Protein AF-A0A9E5N429-F1 (afdb_monomer_lite)

Structure (mmCIF, N/CA/C/O backbone):
data_AF-A0A9E5N429-F1
#
_entry.id   AF-A0A9E5N429-F1
#
loop_
_atom_site.group_PDB
_atom_site.id
_atom_site.type_symbol
_atom_site.label_atom_id
_atom_site.label_alt_id
_atom_site.label_comp_id
_atom_site.label_asym_id
_atom_site.label_entity_id
_atom_site.label_seq_id
_atom_site.pdbx_PDB_ins_code
_atom_site.Cartn_x
_atom_site.Cartn_y
_atom_site.Cartn_z
_atom_site.occupancy
_atom_site.B_iso_or_equiv
_atom_site.auth_seq_id
_atom_site.auth_comp_id
_atom_site.auth_asym_id
_atom_site.auth_atom_id
_atom_site.pdbx_PDB_model_num
ATOM 1 N N . GLY A 1 1 ? -3.120 29.696 -25.072 1.00 45.00 1 GLY A N 1
ATOM 2 C CA . GLY A 1 1 ? -4.076 28.795 -25.739 1.00 45.00 1 GLY A CA 1
ATOM 3 C C . GLY A 1 1 ? -5.158 28.430 -24.750 1.00 45.00 1 GLY A C 1
ATOM 4 O O . GLY A 1 1 ? -4.815 27.999 -23.659 1.00 45.00 1 GLY A O 1
ATOM 5 N N . ARG A 1 2 ? -6.432 28.636 -25.106 1.00 47.75 2 ARG A N 1
ATOM 6 C CA . ARG A 1 2 ? -7.625 28.390 -24.266 1.00 47.75 2 ARG A CA 1
ATOM 7 C C . ARG A 1 2 ? -7.966 26.893 -24.135 1.00 47.75 2 ARG A C 1
ATOM 9 O O . ARG A 1 2 ? -9.113 26.510 -24.273 1.00 47.75 2 ARG A O 1
ATOM 16 N N . MET A 1 3 ? -6.953 26.044 -23.968 1.00 46.53 3 MET A N 1
ATOM 17 C CA . MET A 1 3 ? -7.107 24.581 -23.896 1.00 46.53 3 MET A CA 1
ATOM 18 C C . MET A 1 3 ? -6.590 24.006 -22.566 1.00 46.53 3 MET A C 1
ATOM 20 O O . MET A 1 3 ? -6.724 22.817 -22.316 1.00 46.53 3 MET A O 1
ATOM 24 N N . LEU A 1 4 ? -6.007 24.851 -21.702 1.00 46.91 4 LEU A N 1
ATOM 25 C CA . LEU A 1 4 ? -5.515 24.483 -20.366 1.00 46.91 4 LEU A CA 1
ATOM 26 C C . LEU A 1 4 ? -6.439 24.954 -19.228 1.00 46.91 4 LEU A C 1
ATOM 28 O O . LEU A 1 4 ? -6.200 24.601 -18.082 1.00 46.91 4 LEU A O 1
ATOM 32 N N . GLU A 1 5 ? -7.491 25.722 -19.530 1.00 46.09 5 GLU A N 1
ATOM 33 C CA . GLU A 1 5 ? -8.496 26.165 -18.545 1.00 46.09 5 GLU A CA 1
ATOM 34 C C . GLU A 1 5 ? -9.677 25.181 -18.413 1.00 46.09 5 GLU A C 1
ATOM 36 O O . GLU A 1 5 ? -10.507 25.336 -17.525 1.00 46.09 5 GLU A O 1
ATOM 41 N N . GLU A 1 6 ? -9.734 24.141 -19.255 1.00 47.72 6 GLU A N 1
ATOM 42 C CA . GLU A 1 6 ? -10.817 23.137 -19.276 1.00 47.72 6 GLU A CA 1
ATOM 43 C C . GLU A 1 6 ? -10.387 21.750 -18.777 1.00 47.72 6 GLU A C 1
ATOM 45 O O . GLU A 1 6 ? -11.146 20.784 -18.839 1.00 47.72 6 GLU A O 1
ATOM 50 N N . VAL A 1 7 ? -9.172 21.635 -18.247 1.00 49.72 7 VAL A N 1
ATOM 51 C CA . VAL A 1 7 ? -8.678 20.411 -17.616 1.00 49.72 7 VAL A CA 1
ATOM 52 C C . VAL A 1 7 ? -8.386 20.703 -16.156 1.00 49.72 7 VAL A C 1
ATOM 54 O O . VAL A 1 7 ? -7.504 21.495 -15.846 1.00 49.72 7 VAL A O 1
ATOM 57 N N . ASN A 1 8 ? -9.120 20.054 -15.253 1.00 43.00 8 ASN A N 1
ATOM 58 C CA . ASN A 1 8 ? -8.748 19.986 -13.845 1.00 43.00 8 ASN A CA 1
ATOM 59 C C . ASN A 1 8 ? -7.912 18.709 -13.651 1.00 43.00 8 ASN A C 1
ATOM 61 O O . ASN A 1 8 ? -8.499 17.636 -13.470 1.00 43.00 8 ASN A O 1
ATOM 65 N N . PRO A 1 9 ? -6.573 18.754 -13.802 1.00 47.91 9 PRO A N 1
ATOM 66 C CA . PRO A 1 9 ? -5.747 17.566 -13.651 1.00 47.91 9 PRO A CA 1
ATOM 67 C C . PRO A 1 9 ? -5.941 16.998 -12.245 1.00 47.91 9 PRO A C 1
ATOM 69 O O . PRO A 1 9 ? -5.846 17.718 -11.258 1.00 47.91 9 PRO A O 1
ATOM 72 N N . VAL A 1 10 ? -6.204 15.697 -12.142 1.00 56.84 10 VAL A N 1
ATOM 73 C CA . VAL A 1 10 ? -6.267 15.027 -10.840 1.00 56.84 10 VAL A CA 1
ATOM 74 C C . VAL A 1 10 ? -4.832 14.801 -10.358 1.00 56.84 10 VAL A C 1
ATOM 76 O O . VAL A 1 10 ? -4.192 13.812 -10.717 1.00 56.84 10 VAL A O 1
ATOM 79 N N . GLY A 1 11 ? -4.303 15.749 -9.589 1.00 66.38 11 GLY A N 1
ATOM 80 C CA . GLY A 1 11 ? -3.042 15.642 -8.869 1.00 66.38 11 GLY A CA 1
ATOM 81 C C . GLY A 1 11 ? -3.221 15.029 -7.477 1.00 66.38 11 GLY A C 1
ATOM 82 O O . GLY A 1 11 ? -4.262 14.457 -7.144 1.00 66.38 11 GLY A O 1
ATOM 83 N N . GLY A 1 12 ? -2.186 15.146 -6.639 1.00 72.19 12 GLY A N 1
ATOM 84 C CA . GLY A 1 12 ? -2.218 14.624 -5.266 1.00 72.19 12 GLY A CA 1
ATOM 85 C C . GLY A 1 12 ? -3.369 15.200 -4.434 1.00 72.19 12 GLY A C 1
ATOM 86 O O . GLY A 1 12 ? -4.052 14.459 -3.722 1.00 72.19 12 GLY A O 1
ATOM 87 N N . ARG A 1 13 ? -3.655 16.497 -4.605 1.00 82.69 13 ARG A N 1
ATOM 88 C CA . ARG A 1 13 ? -4.673 17.218 -3.830 1.00 82.69 13 ARG A CA 1
ATOM 89 C C . ARG A 1 13 ? -6.078 16.782 -4.211 1.00 82.69 13 ARG A C 1
ATOM 91 O O . ARG A 1 13 ? -6.919 16.571 -3.340 1.00 82.69 13 ARG A O 1
ATOM 98 N N . GLU A 1 14 ? -6.327 16.603 -5.501 1.00 86.94 14 GLU A N 1
ATOM 99 C CA . GLU A 1 14 ? -7.601 16.126 -6.025 1.00 86.94 14 GLU A CA 1
ATOM 100 C C . GLU A 1 14 ? -7.887 14.695 -5.553 1.00 86.94 14 GLU A C 1
ATOM 102 O O . GLU A 1 14 ? -9.021 14.406 -5.172 1.00 86.94 14 GLU A O 1
ATOM 107 N N . LYS A 1 15 ? -6.870 13.820 -5.476 1.00 90.56 15 LYS A N 1
ATOM 108 C CA . LYS A 1 15 ? -7.041 12.471 -4.904 1.00 90.56 15 LYS A CA 1
ATOM 109 C C . LYS A 1 15 ? -7.401 12.516 -3.420 1.00 90.56 15 LYS A C 1
ATOM 111 O O . LYS A 1 15 ? -8.300 11.795 -2.994 1.00 90.56 15 LYS A O 1
ATOM 116 N N . VAL A 1 16 ? -6.767 13.390 -2.633 1.00 94.25 16 VAL A N 1
ATOM 117 C CA . VAL A 1 16 ? -7.132 13.582 -1.217 1.00 94.25 16 VAL A CA 1
ATOM 118 C C . VAL A 1 16 ? -8.573 14.083 -1.079 1.00 94.25 16 VAL A C 1
ATOM 120 O O . VAL A 1 16 ? -9.312 13.592 -0.225 1.00 94.25 16 VAL A O 1
ATOM 123 N N . ASN A 1 17 ? -9.005 15.020 -1.925 1.00 94.00 17 ASN A N 1
ATOM 124 C CA . ASN A 1 17 ? -10.389 15.499 -1.922 1.00 94.00 17 ASN A CA 1
ATOM 125 C C . ASN A 1 17 ? -11.376 14.384 -2.293 1.00 94.00 17 ASN A C 1
ATOM 127 O O . ASN A 1 17 ? -12.366 14.199 -1.591 1.00 94.00 17 ASN A O 1
ATOM 131 N N . ALA A 1 18 ? -11.065 13.571 -3.306 1.00 95.00 18 ALA A N 1
ATOM 132 C CA . ALA A 1 18 ? -11.886 12.422 -3.681 1.00 95.00 18 ALA A CA 1
ATOM 133 C C . ALA A 1 18 ? -12.030 11.403 -2.535 1.00 95.00 18 ALA A C 1
ATOM 135 O O . ALA A 1 18 ? -13.125 10.882 -2.310 1.00 95.00 18 ALA A O 1
ATOM 136 N N . ILE A 1 19 ? -10.956 11.160 -1.770 1.00 95.75 19 ILE A N 1
ATOM 137 C CA . ILE A 1 19 ? -10.998 10.324 -0.560 1.00 95.75 19 ILE A CA 1
ATOM 138 C C . ILE A 1 19 ? -11.939 10.939 0.480 1.00 95.75 19 ILE A C 1
ATOM 140 O O . ILE A 1 19 ? -12.842 10.255 0.958 1.00 95.75 19 ILE A O 1
ATOM 144 N N . LYS A 1 20 ? -11.767 12.225 0.811 1.00 96.56 20 LYS A N 1
ATOM 145 C CA . LYS A 1 20 ? -12.611 12.930 1.794 1.00 96.56 20 LYS A CA 1
ATOM 146 C C . LYS A 1 20 ? -14.087 12.902 1.403 1.00 96.56 20 LYS A C 1
ATOM 148 O O . LYS A 1 20 ? -14.939 12.623 2.245 1.00 96.56 20 LYS A O 1
ATOM 153 N N . ASP A 1 21 ? -14.383 13.132 0.130 1.00 97.19 21 ASP A N 1
ATOM 154 C CA . ASP A 1 21 ? -15.744 13.090 -0.394 1.00 97.19 21 ASP A CA 1
ATOM 155 C C . ASP A 1 21 ? -16.339 11.681 -0.322 1.00 97.19 21 ASP A C 1
ATOM 157 O O . ASP A 1 21 ? -17.507 11.521 0.037 1.00 97.19 21 ASP A O 1
ATOM 161 N N . SER A 1 22 ? -15.548 10.647 -0.629 1.00 96.69 22 SER A N 1
ATOM 162 C CA . SER A 1 22 ? -15.980 9.252 -0.510 1.00 96.69 22 SER A CA 1
ATOM 163 C C . SER A 1 22 ? -16.302 8.879 0.936 1.00 96.69 22 SER A C 1
ATOM 165 O O . SER A 1 22 ? -17.384 8.359 1.192 1.00 96.69 22 SER A O 1
ATOM 167 N N . LEU A 1 23 ? -15.407 9.207 1.872 1.00 97.12 23 LEU A N 1
ATOM 168 C CA . LEU A 1 23 ? -15.584 8.968 3.308 1.00 97.12 23 LEU A CA 1
ATOM 169 C C . LEU A 1 23 ? -16.829 9.673 3.856 1.00 97.12 23 LEU A C 1
ATOM 171 O O . LEU A 1 23 ? -17.616 9.079 4.591 1.00 97.12 23 LEU A O 1
ATOM 175 N N . LYS A 1 24 ? -17.054 10.927 3.443 1.00 97.12 24 LYS A N 1
ATOM 176 C CA . LYS A 1 24 ? -18.252 11.684 3.817 1.00 97.12 24 LYS A CA 1
ATOM 177 C C . LYS A 1 24 ? -19.527 11.006 3.312 1.00 97.12 24 LYS A C 1
ATOM 179 O O . LYS A 1 24 ? -20.492 10.903 4.062 1.00 97.12 24 LYS A O 1
ATOM 184 N N . ARG A 1 25 ? -19.545 10.538 2.057 1.00 97.12 25 ARG A N 1
ATOM 185 C CA . ARG A 1 25 ? -20.710 9.845 1.475 1.00 97.12 25 ARG A CA 1
ATOM 186 C C . ARG A 1 25 ? -20.984 8.492 2.127 1.00 97.12 25 ARG A C 1
ATOM 188 O O . ARG A 1 25 ? -22.143 8.100 2.202 1.00 97.12 25 ARG A O 1
ATOM 195 N N . SER A 1 26 ? -19.949 7.792 2.584 1.00 94.62 26 SER A N 1
ATOM 196 C CA . SER A 1 26 ? -20.082 6.487 3.239 1.00 94.62 26 SER A CA 1
ATOM 197 C C . SER A 1 26 ? -20.261 6.569 4.758 1.00 94.62 26 SER A C 1
ATOM 199 O O . SER A 1 26 ? -20.380 5.529 5.401 1.00 94.62 26 SER A O 1
ATOM 201 N N . ASN A 1 27 ? -20.279 7.776 5.339 1.00 95.81 27 ASN A N 1
ATOM 202 C CA . ASN A 1 27 ? -20.254 7.994 6.788 1.00 95.81 27 ASN A CA 1
ATOM 203 C C . ASN A 1 27 ? -19.134 7.188 7.477 1.00 95.81 27 ASN A C 1
ATOM 205 O O . ASN A 1 27 ? -19.340 6.557 8.512 1.00 95.81 27 ASN A O 1
ATOM 209 N N . SER A 1 28 ? -17.957 7.164 6.852 1.00 95.94 28 SER A N 1
ATOM 210 C CA . SER A 1 28 ? -16.778 6.436 7.329 1.00 95.94 28 SER A CA 1
ATOM 211 C C . SER A 1 28 ? -15.658 7.408 7.668 1.00 95.94 28 SER A C 1
ATOM 213 O O . SER A 1 28 ? -15.655 8.563 7.239 1.00 95.94 28 SER A O 1
ATOM 215 N N . SER A 1 29 ? -14.674 6.931 8.420 1.00 96.62 29 SER A N 1
ATOM 216 C CA . SER A 1 29 ? -13.492 7.708 8.778 1.00 96.62 29 SER A CA 1
ATOM 217 C C . SER A 1 29 ? -12.239 7.175 8.066 1.00 96.62 29 SER A C 1
ATOM 219 O O . SER A 1 29 ? -12.251 6.047 7.571 1.00 96.62 29 SER A O 1
ATOM 221 N N . PRO A 1 30 ? -11.138 7.948 7.972 1.00 97.19 30 PRO A N 1
ATOM 222 C CA . PRO A 1 30 ? -9.931 7.481 7.285 1.00 97.19 30 PRO A CA 1
ATOM 223 C C . PRO A 1 30 ? -9.340 6.181 7.856 1.00 97.19 30 PRO A C 1
ATOM 225 O O . PRO A 1 30 ? -8.794 5.390 7.095 1.00 97.19 30 PRO A O 1
ATOM 228 N N . GLN A 1 31 ? -9.488 5.928 9.163 1.00 97.56 31 GLN A N 1
ATOM 229 C CA . GLN A 1 31 ? -9.091 4.667 9.813 1.00 97.56 31 GLN A CA 1
ATOM 230 C C . GLN A 1 31 ? -9.841 3.436 9.279 1.00 97.56 31 GLN A C 1
ATOM 232 O O . GLN A 1 31 ? -9.336 2.321 9.395 1.00 97.56 31 GLN A O 1
ATOM 237 N N . ASP A 1 32 ? -11.000 3.640 8.647 1.00 95.88 32 ASP A N 1
ATOM 238 C CA . ASP A 1 32 ? -11.819 2.594 8.033 1.00 95.88 32 ASP A CA 1
ATOM 239 C C . ASP A 1 32 ? -11.496 2.415 6.537 1.00 95.88 32 ASP A C 1
ATOM 241 O O . ASP A 1 32 ? -12.197 1.691 5.830 1.00 95.88 32 ASP A O 1
ATOM 245 N N . ALA A 1 33 ? -10.451 3.079 6.028 1.00 97.81 33 ALA A N 1
ATOM 246 C CA . ALA A 1 33 ? -10.095 3.071 4.616 1.00 97.81 33 ALA A CA 1
ATOM 247 C C . ALA A 1 33 ? -8.720 2.453 4.338 1.00 97.81 33 ALA A C 1
ATOM 249 O O . ALA A 1 33 ? -7.743 2.628 5.073 1.00 97.81 33 ALA A O 1
ATOM 250 N N . ILE A 1 34 ? -8.652 1.783 3.188 1.00 98.19 34 ILE A N 1
ATOM 251 C CA . ILE A 1 34 ? -7.411 1.380 2.535 1.00 98.19 34 ILE A CA 1
ATOM 252 C C . ILE A 1 34 ? -7.235 2.260 1.307 1.00 98.19 34 ILE A C 1
ATOM 254 O O . ILE A 1 34 ? -8.167 2.421 0.518 1.00 98.19 34 ILE A O 1
ATOM 258 N N . TYR A 1 35 ? -6.027 2.774 1.111 1.00 98.31 35 TYR A N 1
ATOM 259 C CA . TYR A 1 35 ? -5.638 3.393 -0.147 1.00 98.31 35 TYR A CA 1
ATOM 260 C C . TYR A 1 35 ? -4.471 2.638 -0.765 1.00 98.31 35 TYR A C 1
ATOM 262 O O . TYR A 1 35 ? -3.483 2.346 -0.091 1.00 98.31 35 TYR A O 1
ATOM 270 N N . VAL A 1 36 ? -4.597 2.339 -2.057 1.00 98.19 36 VAL A N 1
ATOM 271 C CA . VAL A 1 36 ? -3.578 1.645 -2.843 1.00 98.19 36 VAL A CA 1
ATOM 272 C C . VAL A 1 36 ? -3.107 2.579 -3.950 1.00 98.19 36 VAL A C 1
ATOM 274 O O . VAL A 1 36 ? -3.919 3.049 -4.742 1.00 98.19 36 VAL A O 1
ATOM 277 N N . GLY A 1 37 ? -1.804 2.844 -4.001 1.00 96.50 37 GLY A N 1
ATOM 278 C CA . GLY A 1 37 ? -1.186 3.696 -5.019 1.00 96.50 37 GLY A CA 1
ATOM 279 C C . GLY A 1 37 ? 0.165 3.157 -5.476 1.00 96.50 37 GLY A C 1
ATOM 280 O O . GLY A 1 37 ? 0.706 2.231 -4.872 1.00 96.50 37 GLY A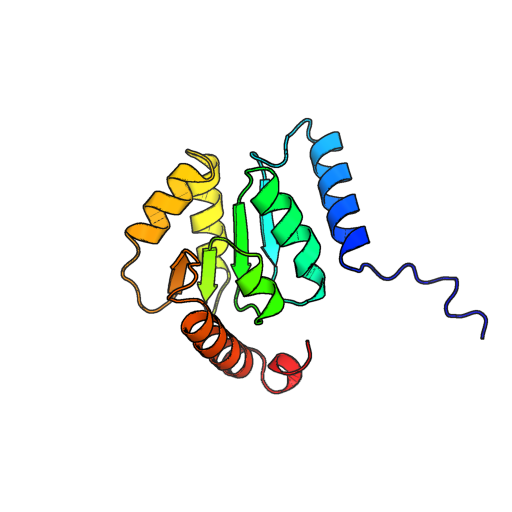 O 1
ATOM 281 N N . ASP A 1 38 ? 0.718 3.729 -6.543 1.00 95.25 38 ASP A N 1
ATOM 282 C CA . ASP A 1 38 ? 1.977 3.255 -7.134 1.00 95.25 38 ASP A CA 1
ATOM 283 C C . ASP A 1 38 ? 2.941 4.378 -7.544 1.00 95.25 38 ASP A C 1
ATOM 285 O O . ASP A 1 38 ? 4.077 4.098 -7.928 1.00 95.25 38 ASP A O 1
ATOM 289 N N . SER A 1 39 ? 2.521 5.642 -7.486 1.00 92.19 39 SER A N 1
ATOM 290 C CA . SER A 1 39 ? 3.243 6.735 -8.139 1.00 92.19 39 SER A CA 1
ATOM 291 C C . SER A 1 39 ? 3.352 8.016 -7.307 1.00 92.19 39 SER A C 1
ATOM 293 O O . SER A 1 39 ? 2.806 8.144 -6.211 1.00 92.19 39 SER A O 1
ATOM 295 N N . ILE A 1 40 ? 4.018 9.028 -7.877 1.00 89.69 40 ILE A N 1
ATOM 296 C CA . ILE A 1 40 ? 4.118 10.384 -7.308 1.00 89.69 40 ILE A CA 1
ATOM 297 C C . ILE A 1 40 ? 2.734 10.986 -7.034 1.00 89.69 40 ILE A C 1
ATOM 299 O O . ILE A 1 40 ? 2.535 11.617 -5.996 1.00 89.69 40 ILE A O 1
ATOM 303 N N . THR A 1 41 ? 1.768 10.776 -7.936 1.00 89.25 41 THR A N 1
ATOM 304 C CA . THR A 1 41 ? 0.413 11.345 -7.804 1.00 89.25 41 THR A CA 1
ATOM 305 C C . THR A 1 41 ? -0.346 10.795 -6.5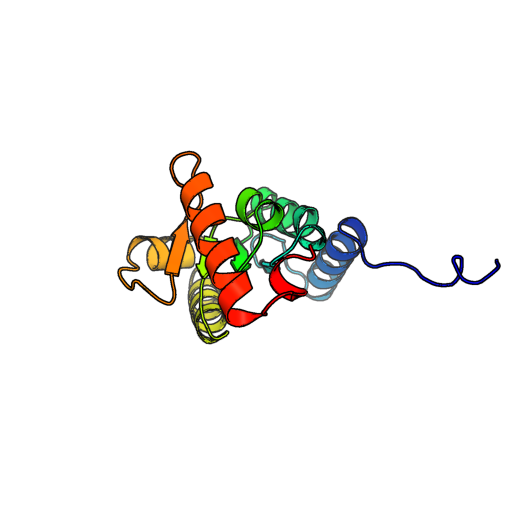94 1.00 89.25 41 THR A C 1
ATOM 307 O O . THR A 1 41 ? -1.308 11.405 -6.141 1.00 89.25 41 THR A O 1
ATOM 310 N N . ASP A 1 42 ? 0.103 9.664 -6.046 1.00 95.19 42 ASP A N 1
ATOM 311 C CA . ASP A 1 42 ? -0.487 8.992 -4.888 1.00 95.19 42 ASP A CA 1
ATOM 312 C C . ASP A 1 42 ? 0.120 9.433 -3.558 1.00 95.19 42 ASP A C 1
ATOM 314 O O . ASP A 1 42 ? -0.433 9.130 -2.502 1.00 95.19 42 ASP A O 1
ATOM 318 N N . ARG A 1 43 ? 1.247 10.153 -3.590 1.00 94.62 43 ARG A N 1
ATOM 319 C CA . ARG A 1 43 ? 2.031 10.511 -2.402 1.00 94.62 43 ARG A CA 1
ATOM 320 C C . ARG A 1 43 ? 1.180 11.176 -1.320 1.00 94.62 43 ARG A C 1
ATOM 322 O O . ARG A 1 43 ? 1.269 10.802 -0.155 1.00 94.62 43 ARG A O 1
ATOM 329 N N . GLU A 1 44 ? 0.363 12.157 -1.699 1.00 95.88 44 GLU A N 1
ATOM 330 C CA . GLU A 1 44 ? -0.475 12.905 -0.753 1.00 95.88 44 GLU A CA 1
ATOM 331 C C . GLU A 1 44 ? -1.626 12.053 -0.201 1.00 95.88 44 GLU A C 1
ATOM 333 O O . GLU A 1 44 ? -1.910 12.111 0.993 1.00 95.88 44 GLU A O 1
ATOM 338 N N . ALA A 1 45 ? -2.236 11.208 -1.034 1.00 96.81 45 ALA A N 1
ATOM 339 C CA . ALA A 1 45 ? -3.297 10.291 -0.626 1.00 96.81 45 ALA A CA 1
ATOM 340 C C . ALA A 1 45 ? -2.796 9.203 0.339 1.00 96.81 45 ALA A C 1
ATOM 342 O O . ALA A 1 45 ? -3.425 8.947 1.367 1.00 96.81 45 ALA A O 1
ATOM 343 N N . LEU A 1 46 ? -1.631 8.617 0.047 1.00 98.12 46 LEU A N 1
ATOM 344 C CA . LEU A 1 46 ? -0.954 7.659 0.922 1.00 98.12 46 LEU A CA 1
ATOM 345 C C . LEU A 1 46 ? -0.608 8.297 2.274 1.00 98.12 46 LEU A C 1
ATOM 347 O O . LEU A 1 46 ? -0.937 7.723 3.311 1.00 98.12 46 LEU A O 1
ATOM 351 N N . SER A 1 47 ? -0.014 9.501 2.269 1.00 97.75 47 SER A N 1
ATOM 352 C CA . SER A 1 47 ? 0.313 10.236 3.505 1.00 97.75 47 SER A CA 1
ATOM 353 C C . SER A 1 47 ? -0.948 10.516 4.319 1.00 97.75 47 SER A C 1
ATOM 355 O O . SER A 1 47 ? -0.991 10.196 5.503 1.00 97.75 47 SER A O 1
ATOM 357 N N . PHE A 1 48 ? -2.003 11.029 3.675 1.00 97.81 48 PHE A N 1
ATOM 358 C CA . PHE A 1 48 ? -3.270 11.346 4.332 1.00 97.81 48 PHE A CA 1
ATOM 359 C C . PHE A 1 48 ? -3.871 10.125 5.037 1.00 97.81 48 PHE A C 1
ATOM 361 O O . PHE A 1 48 ? -4.214 10.207 6.214 1.00 97.81 48 PHE A O 1
ATOM 368 N N . ILE A 1 49 ? -3.968 8.982 4.354 1.00 98.38 49 ILE A N 1
ATOM 369 C CA . ILE A 1 49 ? -4.531 7.762 4.945 1.00 98.38 49 ILE A CA 1
ATOM 370 C C . ILE A 1 49 ? -3.663 7.235 6.088 1.00 98.38 49 ILE A C 1
ATOM 372 O O . ILE A 1 49 ? -4.192 6.943 7.161 1.00 98.38 49 ILE A O 1
ATOM 376 N N . LYS A 1 50 ? -2.341 7.170 5.893 1.00 97.81 50 LYS A N 1
ATOM 377 C CA . LYS A 1 50 ? -1.388 6.709 6.912 1.00 97.81 50 LYS A CA 1
ATOM 378 C C . LYS A 1 50 ? -1.455 7.556 8.185 1.00 97.81 50 LYS A C 1
ATOM 380 O O . LYS A 1 50 ? -1.549 7.009 9.283 1.00 97.81 50 LYS A O 1
ATOM 385 N N . GLU A 1 51 ? -1.425 8.880 8.037 1.00 97.81 51 GLU A N 1
ATOM 386 C CA . GLU A 1 51 ? -1.440 9.848 9.144 1.00 97.81 51 GLU A CA 1
ATOM 387 C C . GLU A 1 51 ? -2.779 9.867 9.893 1.00 97.81 51 GLU A C 1
ATOM 389 O O . GLU A 1 51 ? -2.806 10.158 11.085 1.00 97.81 51 GLU A O 1
ATOM 394 N N . ASN A 1 52 ? -3.880 9.506 9.225 1.00 97.88 52 ASN A N 1
ATOM 395 C CA . ASN A 1 52 ? -5.217 9.456 9.822 1.00 97.88 52 ASN A CA 1
ATOM 396 C C . ASN A 1 52 ? -5.646 8.030 10.223 1.00 97.88 52 ASN A C 1
ATOM 398 O O . ASN A 1 52 ? -6.835 7.747 10.359 1.00 97.88 52 ASN A O 1
ATOM 402 N N . GLY A 1 53 ? -4.684 7.122 10.418 1.00 97.44 53 GLY A N 1
ATOM 403 C CA . GLY A 1 53 ? -4.918 5.806 11.022 1.00 97.44 53 GLY A CA 1
ATOM 404 C C . GLY A 1 53 ? -5.437 4.719 10.078 1.00 97.44 53 GLY A C 1
ATOM 405 O O . GLY A 1 53 ? -5.561 3.574 10.511 1.00 97.44 53 GLY A O 1
ATOM 406 N N . GLY A 1 54 ? -5.689 5.035 8.806 1.00 98.12 54 GLY A N 1
ATOM 407 C CA . GLY A 1 54 ? -6.045 4.045 7.789 1.00 98.12 54 G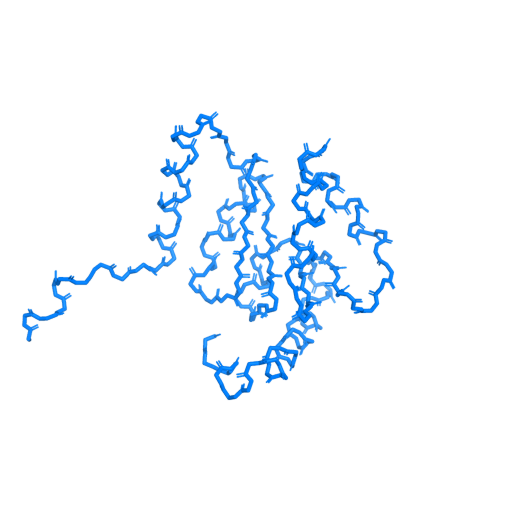LY A CA 1
ATOM 408 C C . GLY A 1 54 ? -4.839 3.233 7.328 1.00 98.12 54 GLY A C 1
ATOM 409 O O . GLY A 1 54 ? -3.757 3.313 7.917 1.00 98.12 54 GLY A O 1
ATOM 410 N N . LEU A 1 55 ? -5.024 2.435 6.276 1.00 98.69 55 LEU A N 1
ATOM 411 C CA . LEU A 1 55 ? -3.963 1.606 5.705 1.00 98.69 55 LEU A CA 1
ATOM 412 C C . LEU A 1 55 ? -3.494 2.147 4.350 1.00 98.69 55 LEU A C 1
ATOM 414 O O . LEU A 1 55 ? -4.225 2.102 3.359 1.00 98.69 55 LEU A O 1
ATOM 418 N N . ALA A 1 56 ? -2.240 2.591 4.295 1.00 98.62 56 ALA A N 1
ATOM 419 C CA . ALA A 1 56 ? -1.590 3.003 3.053 1.00 98.62 56 ALA A CA 1
ATOM 420 C C . ALA A 1 56 ? -0.766 1.854 2.443 1.00 98.62 56 ALA A C 1
ATOM 422 O O . ALA A 1 56 ? 0.185 1.362 3.059 1.00 98.62 56 ALA A O 1
ATOM 423 N N . VAL A 1 57 ? -1.099 1.448 1.215 1.00 98.75 57 VAL A N 1
ATOM 424 C CA . VAL A 1 57 ? -0.433 0.356 0.490 1.00 98.75 57 VAL A CA 1
ATOM 425 C C . VAL A 1 57 ? 0.200 0.878 -0.799 1.00 98.75 57 VAL A C 1
ATOM 427 O O . VAL A 1 57 ? -0.472 1.481 -1.633 1.00 98.75 57 VAL A O 1
ATOM 430 N N . SER A 1 58 ? 1.488 0.604 -0.989 1.00 98.38 58 SER A N 1
ATOM 431 C CA . SER A 1 58 ? 2.171 0.797 -2.271 1.00 98.38 58 SER A CA 1
ATOM 432 C C . SER A 1 58 ? 2.142 -0.510 -3.062 1.00 98.38 58 SER A C 1
ATOM 434 O O . SER A 1 58 ? 2.624 -1.524 -2.559 1.00 98.38 58 SER A O 1
ATOM 436 N N . PHE A 1 59 ? 1.586 -0.512 -4.276 1.00 97.62 59 PHE A N 1
ATOM 437 C CA . PHE A 1 59 ? 1.530 -1.694 -5.146 1.00 97.62 59 PHE A CA 1
ATOM 438 C C . PHE A 1 59 ? 2.426 -1.511 -6.373 1.00 97.62 59 PHE A C 1
ATOM 440 O O . PHE A 1 59 ? 2.137 -0.673 -7.225 1.00 97.62 59 PHE A O 1
ATOM 447 N N . ASN A 1 60 ? 3.516 -2.282 -6.472 1.00 96.44 60 ASN A N 1
ATOM 448 C CA . ASN A 1 60 ? 4.558 -2.115 -7.502 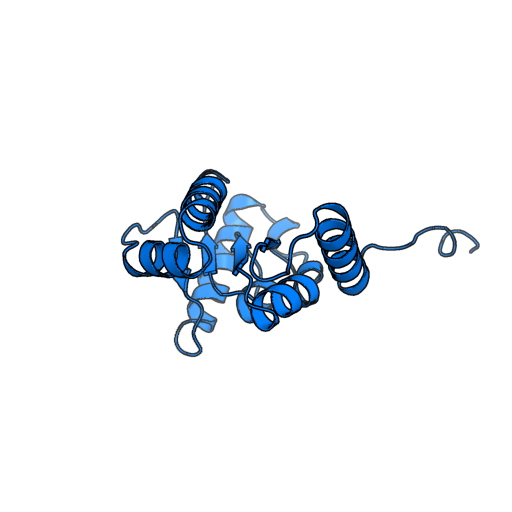1.00 96.44 60 ASN A CA 1
ATOM 449 C C . ASN A 1 60 ? 4.998 -0.640 -7.662 1.00 96.44 60 ASN A C 1
ATOM 451 O O . ASN A 1 60 ? 5.223 -0.144 -8.777 1.00 96.44 60 ASN A O 1
ATOM 455 N N . GLY A 1 61 ? 5.032 0.085 -6.539 1.00 95.75 61 GLY A N 1
ATOM 456 C CA . GLY A 1 61 ? 5.178 1.530 -6.537 1.00 95.75 61 GLY A CA 1
ATOM 457 C C . GLY A 1 61 ? 6.618 2.005 -6.669 1.00 95.75 61 GLY A C 1
ATOM 458 O O . GLY A 1 61 ? 7.567 1.271 -6.387 1.00 95.75 61 GLY A O 1
ATOM 459 N N . ASN A 1 62 ? 6.771 3.254 -7.091 1.00 95.00 62 ASN A N 1
ATOM 460 C CA . ASN A 1 62 ? 8.050 3.959 -7.095 1.00 95.00 62 ASN A CA 1
ATOM 461 C C . ASN A 1 62 ? 8.446 4.435 -5.680 1.00 95.00 62 ASN A C 1
ATOM 463 O O . ASN A 1 62 ? 7.690 4.277 -4.712 1.00 95.00 62 ASN A O 1
ATOM 467 N N . ARG A 1 63 ? 9.616 5.079 -5.561 1.00 96.00 63 ARG A N 1
ATOM 468 C CA . ARG A 1 63 ? 10.088 5.692 -4.306 1.00 96.00 63 ARG A CA 1
ATOM 469 C C . ARG A 1 63 ? 9.035 6.540 -3.589 1.00 96.00 63 ARG A C 1
ATOM 471 O O . ARG A 1 63 ? 8.817 6.364 -2.393 1.00 96.00 63 ARG A O 1
ATOM 478 N N . TYR A 1 64 ? 8.369 7.433 -4.315 1.00 94.81 64 TYR A N 1
ATOM 479 C CA . TYR A 1 64 ? 7.428 8.393 -3.739 1.00 94.81 64 TYR A CA 1
ATOM 480 C C . TYR A 1 64 ? 6.214 7.720 -3.092 1.00 94.81 64 TYR A C 1
ATOM 482 O O . TYR A 1 64 ? 5.744 8.184 -2.052 1.00 94.81 64 TYR A O 1
ATOM 490 N N . ALA A 1 65 ? 5.725 6.627 -3.683 1.00 96.50 65 ALA A N 1
ATOM 491 C CA . ALA A 1 65 ? 4.656 5.826 -3.100 1.00 96.50 65 ALA A CA 1
ATOM 492 C C . ALA A 1 65 ? 5.156 5.010 -1.898 1.00 96.50 65 ALA A C 1
ATOM 494 O O . ALA A 1 65 ? 4.508 4.984 -0.853 1.00 96.50 65 ALA A O 1
ATOM 495 N N . ILE A 1 66 ? 6.329 4.379 -2.009 1.00 97.75 66 ILE A N 1
ATOM 496 C CA . ILE A 1 66 ? 6.898 3.540 -0.941 1.00 97.75 66 ILE A CA 1
ATOM 497 C C . ILE A 1 66 ? 7.174 4.351 0.328 1.00 97.75 66 ILE A C 1
ATOM 499 O O . ILE A 1 66 ? 6.798 3.921 1.415 1.00 97.75 66 ILE A O 1
ATOM 503 N N . GLU A 1 67 ? 7.742 5.552 0.202 1.00 96.94 67 GLU A N 1
ATOM 504 C CA . GLU A 1 67 ? 8.026 6.444 1.337 1.00 96.94 67 GLU A CA 1
ATOM 505 C C . GLU A 1 67 ? 6.781 6.851 2.132 1.00 96.94 67 GLU A C 1
ATOM 507 O O . GLU A 1 67 ? 6.871 7.170 3.321 1.00 96.94 67 GLU A O 1
ATOM 512 N N . LYS A 1 68 ? 5.608 6.844 1.494 1.00 97.69 68 LYS A N 1
ATOM 513 C CA . LYS A 1 68 ? 4.337 7.225 2.121 1.00 97.69 68 LYS A CA 1
ATOM 514 C C . LYS A 1 68 ? 3.441 6.044 2.466 1.00 97.69 68 LYS A C 1
ATOM 516 O O . LYS A 1 68 ? 2.435 6.240 3.141 1.00 97.69 68 LYS A O 1
ATOM 521 N N . ALA A 1 69 ? 3.821 4.831 2.083 1.00 98.19 69 ALA A N 1
ATOM 522 C CA . ALA A 1 69 ? 3.088 3.625 2.417 1.00 98.19 69 ALA A CA 1
ATOM 523 C C . ALA A 1 69 ? 3.461 3.075 3.801 1.00 98.19 69 ALA A C 1
ATOM 525 O O . ALA A 1 69 ? 4.424 3.487 4.459 1.00 98.19 69 ALA A O 1
ATOM 526 N N . GLU A 1 70 ? 2.650 2.132 4.255 1.00 98.44 70 GLU A N 1
ATOM 527 C CA . GLU A 1 70 ? 2.924 1.284 5.413 1.00 98.44 70 GLU A CA 1
ATOM 528 C C . GLU A 1 70 ? 3.214 -0.146 4.996 1.00 98.44 70 GLU A C 1
ATOM 530 O O . GLU A 1 70 ? 4.057 -0.799 5.602 1.00 98.44 70 GLU A O 1
ATOM 535 N N . VAL A 1 71 ? 2.537 -0.612 3.946 1.00 98.62 71 VAL A N 1
ATOM 536 C CA . VAL A 1 71 ? 2.755 -1.921 3.336 1.00 98.62 71 VAL A CA 1
ATOM 537 C C . VAL A 1 71 ? 3.213 -1.716 1.901 1.00 98.62 71 VAL A C 1
ATOM 539 O O . VAL A 1 71 ? 2.578 -0.989 1.136 1.00 98.62 71 VAL A O 1
ATOM 542 N N . VAL A 1 72 ? 4.292 -2.387 1.521 1.00 98.31 72 VAL A N 1
ATOM 543 C CA . VAL A 1 72 ? 4.686 -2.559 0.124 1.00 98.31 72 VAL A CA 1
ATOM 544 C C . VAL A 1 72 ? 4.207 -3.922 -0.345 1.00 98.31 72 VAL A C 1
ATOM 546 O O . VAL A 1 72 ? 4.467 -4.934 0.302 1.00 98.31 72 VAL A O 1
ATOM 549 N N . CYS A 1 73 ? 3.513 -3.930 -1.477 1.00 98.25 73 CYS A N 1
ATOM 550 C CA . CYS A 1 73 ? 3.103 -5.116 -2.201 1.00 98.25 73 CYS A CA 1
ATOM 551 C C . CYS A 1 73 ? 3.791 -5.139 -3.567 1.00 98.25 73 CYS A C 1
ATOM 553 O O . CYS A 1 73 ? 3.575 -4.245 -4.385 1.00 98.25 73 CYS A O 1
ATOM 555 N N . ILE A 1 74 ? 4.611 -6.159 -3.817 1.00 97.19 74 ILE A N 1
ATOM 556 C CA . ILE A 1 74 ? 5.232 -6.393 -5.125 1.00 97.19 74 ILE A CA 1
ATOM 557 C C . ILE A 1 74 ? 4.684 -7.704 -5.677 1.00 97.19 74 ILE A C 1
ATOM 559 O O . ILE A 1 74 ? 4.845 -8.757 -5.057 1.00 97.19 74 ILE A O 1
ATOM 563 N N . SER A 1 75 ? 3.992 -7.653 -6.812 1.00 95.69 75 SER A N 1
ATOM 564 C CA . SER A 1 75 ? 3.314 -8.823 -7.376 1.00 95.69 75 SER A CA 1
ATOM 565 C C . SER A 1 75 ? 2.996 -8.676 -8.859 1.00 95.69 75 SER A C 1
ATOM 567 O O . SER A 1 75 ? 2.748 -7.577 -9.348 1.00 95.69 75 SER A O 1
ATOM 569 N N . GLU A 1 76 ? 2.932 -9.804 -9.565 1.00 93.06 76 GLU A N 1
ATOM 570 C CA . GLU A 1 76 ? 2.539 -9.880 -10.977 1.00 93.06 76 GLU A CA 1
ATOM 571 C C . GLU A 1 76 ? 1.038 -9.648 -11.192 1.00 93.06 76 GLU A C 1
ATOM 573 O O . GLU A 1 76 ? 0.614 -9.304 -12.291 1.00 93.06 76 GLU A O 1
ATOM 578 N N . ASN A 1 77 ? 0.219 -9.831 -10.153 1.00 92.12 77 ASN A N 1
ATOM 579 C CA . ASN A 1 77 ? -1.230 -9.696 -10.236 1.00 92.12 77 ASN A CA 1
ATOM 580 C C . ASN A 1 77 ? -1.807 -9.006 -8.992 1.00 92.12 77 ASN A C 1
ATOM 582 O O . ASN A 1 77 ? -1.115 -8.752 -8.009 1.00 92.12 77 ASN A O 1
ATOM 586 N N . THR A 1 78 ? -3.095 -8.675 -9.046 1.00 93.25 78 THR A N 1
ATOM 587 C CA . THR A 1 78 ? -3.784 -7.896 -8.008 1.00 93.25 78 THR A CA 1
ATOM 588 C C . THR A 1 78 ? -4.421 -8.746 -6.908 1.00 93.25 78 THR A C 1
ATOM 590 O O . THR A 1 78 ? -4.938 -8.179 -5.947 1.00 93.25 78 THR A O 1
ATOM 593 N N . ALA A 1 79 ? -4.347 -10.082 -6.973 1.00 95.88 79 ALA A N 1
ATOM 594 C CA . ALA A 1 79 ? -4.900 -10.964 -5.940 1.00 95.88 79 ALA A CA 1
ATOM 595 C C . ALA A 1 79 ? -4.419 -10.637 -4.505 1.00 95.88 79 ALA A C 1
ATOM 597 O O . ALA A 1 79 ? -5.236 -10.700 -3.582 1.00 95.88 79 ALA A O 1
ATOM 598 N N . PRO A 1 80 ? -3.158 -10.207 -4.270 1.00 96.62 80 PRO A N 1
ATOM 599 C CA . PRO A 1 80 ? -2.713 -9.821 -2.932 1.00 96.62 80 PRO A CA 1
ATOM 600 C C . PRO A 1 80 ? -3.474 -8.620 -2.363 1.00 96.62 80 PRO A C 1
ATOM 602 O O . PRO A 1 80 ? -3.654 -8.541 -1.151 1.00 96.62 80 PRO A O 1
ATOM 605 N N . 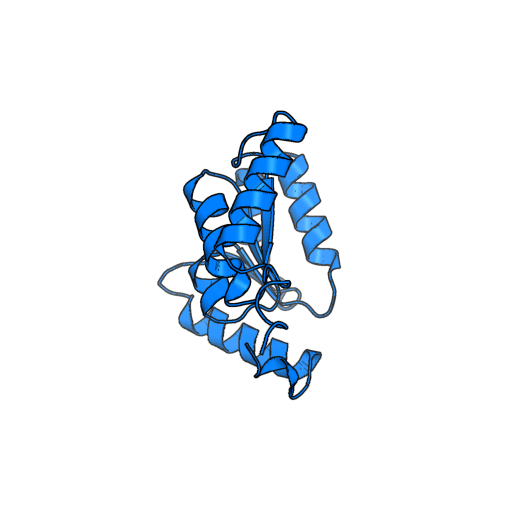ILE A 1 81 ? -3.966 -7.707 -3.210 1.00 96.94 81 ILE A N 1
ATOM 606 C CA . ILE A 1 81 ? -4.787 -6.572 -2.767 1.00 96.94 81 ILE A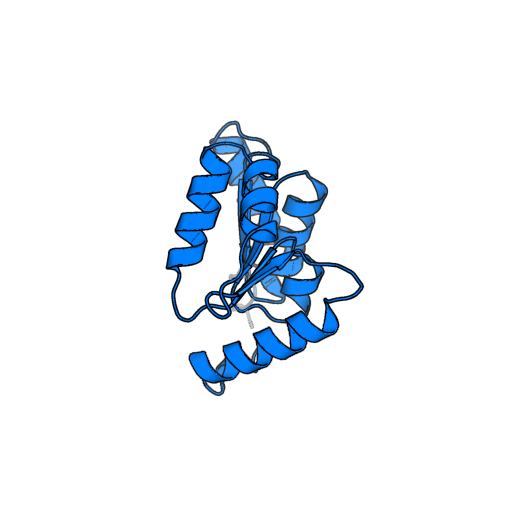 CA 1
ATOM 607 C C . ILE A 1 81 ? -6.093 -7.088 -2.156 1.00 96.94 81 ILE A C 1
ATOM 609 O O . ILE A 1 81 ? -6.494 -6.617 -1.096 1.00 96.94 81 ILE A O 1
ATOM 613 N N . SER A 1 82 ? -6.725 -8.096 -2.766 1.00 97.56 82 SER A N 1
ATOM 614 C CA . SER A 1 82 ? -7.925 -8.734 -2.211 1.00 97.56 82 SER A CA 1
ATOM 615 C C . SER A 1 82 ? -7.641 -9.427 -0.879 1.00 97.56 82 SER A C 1
ATOM 617 O O . SER A 1 82 ? -8.442 -9.313 0.046 1.00 97.56 82 SER A O 1
ATOM 619 N N . THR A 1 83 ? -6.486 -10.083 -0.739 1.00 97.81 83 THR A N 1
ATOM 620 C CA . THR A 1 83 ? -6.051 -10.676 0.537 1.00 97.81 83 THR A CA 1
ATOM 621 C C . THR A 1 83 ? -5.893 -9.615 1.629 1.00 97.81 83 THR A C 1
ATOM 623 O O . THR A 1 83 ? -6.403 -9.792 2.737 1.00 97.81 83 THR A O 1
ATOM 626 N N . LEU A 1 84 ? -5.238 -8.492 1.314 1.00 98.38 84 LEU A N 1
ATOM 627 C CA . LEU A 1 84 ? -5.073 -7.360 2.232 1.00 98.38 84 LEU A CA 1
ATOM 628 C C . LEU A 1 84 ? -6.426 -6.736 2.602 1.00 98.38 84 LEU A C 1
ATOM 630 O O . LEU A 1 84 ? -6.683 -6.496 3.780 1.00 98.38 84 LEU A O 1
ATOM 634 N N . ALA A 1 85 ? -7.308 -6.525 1.623 1.00 98.00 85 ALA A N 1
ATOM 635 C CA . ALA A 1 85 ? -8.644 -5.975 1.839 1.00 98.00 85 ALA A CA 1
ATOM 636 C C . ALA A 1 85 ? -9.514 -6.892 2.709 1.00 98.00 85 ALA A C 1
ATOM 638 O O . ALA A 1 85 ? -10.183 -6.418 3.626 1.00 98.00 85 ALA A O 1
ATOM 639 N N . ASN A 1 86 ? -9.461 -8.207 2.482 1.00 98.31 86 ASN A N 1
ATOM 640 C CA . ASN A 1 86 ? -10.166 -9.180 3.308 1.00 98.31 86 ASN A CA 1
ATOM 641 C C . ASN A 1 86 ? -9.656 -9.150 4.758 1.00 98.31 86 ASN A C 1
ATOM 643 O O . ASN A 1 86 ? -10.456 -9.021 5.681 1.00 98.31 86 ASN A O 1
ATOM 647 N N . ALA A 1 87 ? -8.337 -9.178 4.973 1.00 98.50 87 ALA A N 1
ATOM 648 C CA . ALA A 1 87 ? -7.768 -9.068 6.317 1.00 98.50 87 ALA A CA 1
ATOM 649 C C . ALA A 1 87 ? -8.156 -7.746 7.005 1.00 98.50 87 ALA A C 1
ATOM 651 O O . ALA A 1 87 ? -8.529 -7.747 8.178 1.00 98.50 87 ALA A O 1
ATOM 652 N N . PHE A 1 88 ? -8.146 -6.634 6.269 1.00 98.50 88 PHE A N 1
ATOM 653 C CA . PHE A 1 88 ? -8.588 -5.338 6.777 1.00 98.50 88 PHE A CA 1
ATOM 654 C C . PHE A 1 88 ? -10.074 -5.336 7.151 1.00 98.50 88 PHE A C 1
ATOM 656 O O . PHE A 1 88 ? -10.435 -4.824 8.202 1.00 98.50 88 PHE A O 1
ATOM 663 N N . SER A 1 89 ? -10.945 -5.959 6.355 1.00 97.62 89 SER A N 1
ATOM 664 C CA . SER A 1 89 ? -12.375 -6.050 6.684 1.00 97.62 89 SER A CA 1
ATOM 665 C C . SER A 1 89 ? -12.651 -6.850 7.965 1.00 97.62 89 SER A C 1
ATOM 667 O O . SER A 1 89 ? -13.637 -6.597 8.649 1.00 97.62 89 SER A O 1
ATOM 669 N N . GLN A 1 90 ? -11.769 -7.792 8.314 1.00 97.81 90 GLN A N 1
ATOM 670 C CA . GLN A 1 90 ? -11.925 -8.666 9.481 1.00 97.81 90 GLN A CA 1
ATOM 671 C C . GLN A 1 90 ? -11.408 -8.052 10.788 1.00 97.81 90 GLN A C 1
ATOM 673 O O . GLN A 1 90 ? -11.847 -8.450 11.863 1.00 97.81 90 GLN A O 1
ATOM 678 N N . GLY A 1 91 ? -10.452 -7.123 10.727 1.00 96.44 91 GLY A N 1
ATOM 679 C CA . GLY A 1 91 ? -9.827 -6.578 11.940 1.00 96.44 91 GLY A CA 1
ATOM 680 C C . GLY A 1 91 ? -9.011 -5.307 11.723 1.00 96.44 91 GLY A C 1
ATOM 681 O O . GLY A 1 91 ? -8.052 -5.044 12.452 1.00 96.44 91 GLY A O 1
ATOM 682 N N . GLY A 1 92 ? -9.359 -4.546 10.689 1.00 97.56 92 GLY A N 1
ATOM 683 C CA . GLY A 1 92 ? -8.725 -3.295 10.307 1.00 97.56 92 GLY A CA 1
ATOM 684 C C . GLY A 1 92 ? -7.236 -3.430 10.003 1.00 97.56 92 GLY A C 1
ATOM 685 O O . GLY A 1 92 ? -6.687 -4.500 9.718 1.00 97.56 92 GLY A O 1
ATOM 686 N N . LYS A 1 93 ? -6.553 -2.295 10.119 1.00 97.94 93 LYS A N 1
ATOM 687 C CA . LYS A 1 93 ? -5.107 -2.163 9.930 1.00 97.94 93 LYS A CA 1
ATOM 688 C C . LYS A 1 93 ? -4.292 -3.148 10.769 1.00 97.94 93 LYS A C 1
ATOM 690 O O . LYS A 1 93 ? -3.319 -3.709 10.273 1.00 97.94 93 LYS A O 1
ATOM 695 N N . GLY A 1 94 ? -4.692 -3.390 12.020 1.00 98.12 94 GLY A N 1
ATOM 696 C CA . GLY A 1 94 ? -3.989 -4.304 12.924 1.00 98.12 94 GLY A CA 1
ATOM 697 C C . GLY A 1 94 ? -3.894 -5.724 12.363 1.00 98.12 94 GLY A C 1
ATOM 698 O O . GLY A 1 94 ? -2.807 -6.306 12.352 1.00 98.12 94 GLY A O 1
ATOM 699 N N . LYS A 1 95 ? -5.000 -6.243 11.812 1.00 98.44 95 LYS A N 1
ATOM 700 C CA . LYS A 1 95 ? -5.038 -7.580 11.208 1.00 98.44 95 LYS A CA 1
ATOM 701 C C . LYS A 1 95 ? -4.172 -7.680 9.956 1.00 98.44 95 LYS A C 1
ATOM 703 O O . LYS A 1 95 ? -3.497 -8.687 9.753 1.00 98.44 95 LYS A O 1
ATOM 708 N N . VAL A 1 96 ? -4.128 -6.622 9.147 1.00 98.62 96 VAL A N 1
ATOM 709 C CA . VAL A 1 96 ? -3.229 -6.568 7.986 1.00 98.62 96 VAL A CA 1
ATOM 710 C C . VAL A 1 96 ? -1.766 -6.585 8.418 1.00 98.62 96 VAL A C 1
ATOM 712 O O . VAL A 1 96 ? -0.973 -7.342 7.868 1.00 98.62 96 VAL A O 1
ATOM 715 N N . MET A 1 97 ? -1.401 -5.804 9.434 1.00 98.38 97 MET A N 1
ATOM 716 C CA . MET A 1 97 ? -0.028 -5.762 9.945 1.00 98.38 97 MET A CA 1
ATOM 717 C C . MET A 1 97 ? 0.417 -7.122 10.499 1.00 98.38 97 MET A C 1
ATOM 719 O O . MET A 1 97 ? 1.560 -7.524 10.297 1.00 98.38 97 MET A O 1
ATOM 723 N N . GLU A 1 98 ? -0.473 -7.845 11.181 1.00 98.31 98 GLU A N 1
ATOM 724 C CA . GLU A 1 98 ? -0.236 -9.225 11.623 1.00 98.31 98 GLU A CA 1
ATOM 725 C C . GLU A 1 98 ? -0.012 -10.171 10.434 1.00 98.31 98 GLU A C 1
ATOM 727 O O . GLU A 1 98 ? 0.961 -10.927 10.430 1.00 98.31 98 GLU A O 1
ATOM 732 N N . LEU A 1 99 ? -0.870 -10.101 9.410 1.00 98.25 99 LEU A N 1
ATOM 733 C CA . LEU A 1 99 ? -0.740 -10.908 8.196 1.00 98.25 99 LEU A CA 1
ATOM 734 C C . LEU A 1 99 ? 0.607 -10.663 7.509 1.00 98.25 99 LEU A C 1
ATOM 736 O O . LEU A 1 99 ? 1.316 -11.616 7.198 1.00 98.25 99 LEU A O 1
ATOM 740 N N . VAL A 1 100 ? 0.982 -9.396 7.316 1.00 98.19 100 VAL A N 1
ATOM 741 C CA . VAL A 1 100 ? 2.216 -9.025 6.611 1.00 98.19 100 VAL A CA 1
ATOM 742 C C . VAL A 1 100 ? 3.461 -9.425 7.407 1.00 98.19 100 VAL A C 1
ATOM 744 O O . VAL A 1 100 ? 4.411 -9.932 6.822 1.00 98.19 100 VAL A O 1
ATOM 747 N N . ARG A 1 101 ? 3.468 -9.285 8.741 1.00 97.50 101 ARG A N 1
ATOM 748 C CA . ARG A 1 101 ? 4.602 -9.737 9.579 1.00 97.50 101 ARG A CA 1
ATOM 749 C C . ARG A 1 101 ? 4.860 -11.240 9.487 1.00 97.50 101 ARG A C 1
ATOM 751 O O . ARG A 1 101 ? 5.998 -11.668 9.643 1.00 97.50 101 ARG A O 1
ATOM 758 N N . ASN A 1 102 ? 3.811 -12.027 9.264 1.00 96.81 102 ASN A N 1
ATOM 759 C CA . ASN A 1 102 ? 3.898 -13.481 9.149 1.00 96.81 102 ASN A CA 1
ATOM 760 C C . ASN A 1 102 ? 4.060 -13.962 7.698 1.00 96.81 102 ASN A C 1
ATOM 762 O O . ASN A 1 102 ? 4.121 -15.169 7.458 1.00 96.81 102 ASN A O 1
ATOM 766 N N . TRP A 1 103 ? 4.139 -13.042 6.735 1.00 96.12 103 TRP A N 1
ATOM 767 C CA . TRP A 1 103 ? 4.276 -13.363 5.323 1.00 96.12 103 TRP A CA 1
ATOM 768 C C . TRP A 1 103 ? 5.707 -13.810 5.001 1.00 96.12 103 TRP A C 1
ATOM 770 O O . TRP A 1 103 ? 6.664 -13.075 5.231 1.00 96.12 103 TRP A O 1
ATOM 780 N N . LYS A 1 104 ? 5.864 -15.035 4.484 1.00 92.56 104 LYS A N 1
ATOM 781 C CA . LYS A 1 104 ? 7.179 -15.647 4.199 1.00 92.56 104 LYS A CA 1
ATOM 782 C C . LYS A 1 104 ? 7.440 -15.885 2.714 1.00 92.56 104 LYS A C 1
ATOM 784 O O . LYS A 1 104 ? 8.533 -16.321 2.352 1.00 92.56 104 LYS A O 1
ATOM 789 N N . GLU A 1 105 ? 6.455 -15.611 1.864 1.00 89.31 105 GLU A N 1
ATOM 790 C CA . GLU A 1 105 ? 6.591 -15.822 0.428 1.00 89.31 105 GLU A CA 1
ATOM 791 C C . GLU A 1 105 ? 7.497 -14.764 -0.198 1.00 89.31 105 GLU A C 1
ATOM 793 O O . GLU A 1 105 ? 7.476 -13.589 0.173 1.00 89.31 105 GLU A O 1
ATOM 798 N N . LYS A 1 106 ? 8.282 -15.188 -1.193 1.00 87.50 106 LYS A N 1
ATOM 799 C CA . LYS A 1 106 ? 9.131 -14.273 -1.969 1.00 87.50 106 LYS A CA 1
ATOM 800 C C . LYS A 1 106 ? 8.310 -13.415 -2.928 1.00 87.50 106 LYS A C 1
ATOM 802 O O . LYS A 1 106 ? 8.642 -12.250 -3.121 1.00 87.50 106 LYS A O 1
ATOM 807 N N . LEU A 1 107 ? 7.275 -14.003 -3.535 1.00 88.19 107 LEU A N 1
ATOM 808 C CA . LEU A 1 107 ? 6.291 -13.332 -4.380 1.00 88.19 107 LEU A CA 1
ATOM 809 C C . LEU A 1 107 ? 4.897 -13.948 -4.135 1.00 88.19 107 LEU A C 1
ATOM 811 O O . LEU A 1 107 ? 4.799 -15.172 -4.083 1.00 88.19 107 LEU A O 1
ATOM 815 N N . PRO A 1 108 ? 3.828 -13.142 -3.996 1.00 94.38 108 PRO A N 1
ATOM 816 C CA . PRO A 1 108 ? 3.866 -11.686 -3.868 1.00 94.38 108 PRO A CA 1
ATOM 817 C C . PRO A 1 108 ? 4.686 -11.282 -2.635 1.00 94.38 108 PRO A C 1
ATOM 819 O O . PRO A 1 108 ? 4.599 -11.926 -1.595 1.00 94.38 108 PRO A O 1
ATOM 822 N N . LEU A 1 109 ? 5.517 -10.251 -2.755 1.00 97.06 109 LEU A N 1
ATOM 823 C CA . LEU A 1 109 ? 6.250 -9.713 -1.615 1.00 97.06 109 LEU A CA 1
ATOM 824 C C . LEU A 1 109 ? 5.306 -8.774 -0.877 1.00 97.06 109 LEU A C 1
ATOM 826 O O . LEU A 1 109 ? 4.831 -7.803 -1.466 1.00 97.06 109 LEU A O 1
ATOM 830 N N . LEU A 1 110 ? 5.042 -9.065 0.392 1.00 98.00 110 LEU A N 1
ATOM 831 C CA . LEU A 1 110 ? 4.342 -8.175 1.309 1.00 98.00 110 LEU A CA 1
ATOM 832 C C . LEU A 1 110 ? 5.295 -7.827 2.442 1.00 98.00 110 LEU A C 1
ATOM 834 O O . LEU A 1 110 ? 5.766 -8.718 3.143 1.00 98.00 110 LEU A O 1
ATOM 838 N N . GLU A 1 111 ? 5.582 -6.543 2.624 1.00 98.25 111 GLU A N 1
ATOM 839 C CA . GLU A 1 111 ? 6.499 -6.112 3.674 1.00 98.25 111 GLU A CA 1
ATOM 840 C C . GLU A 1 111 ? 6.086 -4.771 4.284 1.00 98.25 111 GLU A C 1
ATOM 842 O O . GLU A 1 111 ? 5.600 -3.879 3.586 1.00 98.25 111 GLU A O 1
ATOM 847 N N . LEU A 1 112 ? 6.284 -4.630 5.598 1.00 98.31 112 LEU A N 1
ATOM 848 C CA . LEU A 1 112 ? 6.075 -3.367 6.299 1.00 98.31 112 LEU A CA 1
ATOM 849 C C . LEU A 1 112 ? 7.221 -2.396 6.015 1.00 98.31 112 LEU A C 1
ATOM 851 O O . LEU A 1 112 ? 8.388 -2.770 6.108 1.00 98.31 112 LEU A O 1
ATOM 855 N N . VAL A 1 113 ? 6.899 -1.140 5.721 1.00 97.75 113 VAL A N 1
ATOM 856 C CA . VAL A 1 113 ? 7.899 -0.092 5.490 1.00 97.75 113 VAL A CA 1
ATOM 857 C C . VAL A 1 113 ? 8.523 0.344 6.815 1.00 97.75 113 VAL A C 1
ATOM 859 O O . VAL A 1 113 ? 7.824 0.652 7.779 1.00 97.75 113 VAL A O 1
ATOM 862 N N . SER A 1 114 ? 9.851 0.409 6.847 1.00 97.19 114 SER A N 1
ATOM 863 C CA . SER A 1 114 ? 10.653 0.934 7.951 1.00 97.19 114 SER A CA 1
ATOM 864 C C . SER A 1 114 ? 11.871 1.683 7.409 1.00 97.19 114 SER A C 1
ATOM 866 O O . SER A 1 114 ? 12.265 1.505 6.257 1.00 97.19 114 SER A O 1
ATOM 868 N N . GLU A 1 115 ? 12.518 2.486 8.249 1.00 95.62 115 GLU A N 1
ATOM 869 C CA . GLU A 1 115 ? 13.732 3.221 7.865 1.00 95.62 115 GLU A CA 1
ATOM 870 C C . GLU A 1 115 ? 14.862 2.284 7.402 1.00 95.62 115 GLU A C 1
ATOM 872 O O . GLU A 1 115 ? 15.621 2.616 6.497 1.00 95.62 115 GLU A O 1
ATOM 877 N N . ASN A 1 116 ? 14.921 1.068 7.952 1.00 97.38 116 ASN A N 1
ATOM 878 C CA . ASN A 1 116 ? 15.991 0.107 7.680 1.00 97.38 116 ASN A CA 1
ATOM 879 C C . ASN A 1 116 ? 15.818 -0.672 6.368 1.00 97.38 116 ASN A C 1
ATOM 881 O O . ASN A 1 116 ? 16.780 -1.263 5.879 1.00 97.38 116 ASN A O 1
ATOM 885 N N . ASN A 1 117 ? 14.605 -0.736 5.806 1.00 97.56 117 ASN A N 1
ATOM 886 C CA . ASN A 1 117 ? 14.333 -1.524 4.598 1.00 97.56 117 ASN A CA 1
ATOM 887 C C . ASN A 1 117 ? 13.909 -0.687 3.391 1.00 97.56 117 ASN A C 1
ATOM 889 O O . ASN A 1 117 ? 13.842 -1.235 2.290 1.00 97.56 117 ASN A O 1
ATOM 893 N N . ILE A 1 118 ? 13.666 0.614 3.565 1.00 97.38 118 ILE A N 1
ATOM 894 C CA . ILE A 1 118 ? 13.078 1.457 2.527 1.00 97.38 118 ILE A CA 1
ATOM 895 C C . ILE A 1 118 ? 13.889 1.463 1.229 1.00 97.38 118 ILE A C 1
ATOM 897 O O . ILE A 1 118 ? 13.337 1.203 0.164 1.00 97.38 118 ILE A O 1
ATOM 901 N N . GLU A 1 119 ? 15.209 1.631 1.310 1.00 97.94 119 GLU A N 1
ATOM 902 C CA . GLU A 1 119 ? 16.086 1.651 0.134 1.00 97.94 119 GLU A CA 1
ATOM 903 C C . GLU A 1 119 ? 16.061 0.320 -0.623 1.00 97.94 119 GLU A C 1
ATOM 905 O O . GLU A 1 119 ? 15.992 0.284 -1.856 1.00 97.94 119 GLU A O 1
ATOM 910 N N . ARG A 1 120 ? 16.033 -0.801 0.110 1.00 97.75 120 ARG A N 1
ATOM 911 C CA . ARG A 1 120 ? 15.896 -2.127 -0.498 1.00 97.75 120 ARG A CA 1
ATOM 912 C C . ARG A 1 120 ? 14.533 -2.278 -1.169 1.00 97.75 120 ARG A C 1
ATOM 914 O O . ARG A 1 120 ? 14.481 -2.774 -2.293 1.00 97.75 120 ARG A O 1
ATOM 921 N N . LEU A 1 121 ? 13.452 -1.872 -0.505 1.00 97.75 121 LEU A N 1
ATOM 922 C CA . LEU A 1 121 ? 12.090 -1.983 -1.032 1.00 97.75 121 LEU A CA 1
ATOM 923 C C . LEU A 1 121 ? 11.911 -1.161 -2.309 1.00 97.75 121 LEU A C 1
ATOM 925 O O . LEU A 1 121 ? 11.394 -1.691 -3.290 1.00 97.75 121 LEU A O 1
ATOM 929 N N . VAL A 1 122 ? 12.409 0.080 -2.334 1.00 97.38 122 VAL A N 1
ATOM 930 C CA . VAL A 1 122 ? 12.420 0.924 -3.539 1.00 97.38 122 VAL A CA 1
ATOM 931 C C . VAL A 1 122 ? 13.169 0.231 -4.668 1.00 97.38 122 VAL A C 1
ATOM 933 O O . VAL A 1 122 ? 12.624 0.038 -5.753 1.00 97.38 122 VAL A O 1
ATOM 936 N N . SER A 1 123 ? 14.386 -0.232 -4.388 1.00 96.44 123 SER A N 1
ATOM 937 C CA . SER A 1 123 ? 15.232 -0.894 -5.378 1.00 96.44 123 SER A CA 1
ATOM 938 C C . SER A 1 123 ? 14.581 -2.154 -5.971 1.00 96.44 123 SER A C 1
ATOM 940 O O . SER A 1 123 ? 14.645 -2.381 -7.180 1.00 96.44 123 SER A O 1
ATOM 942 N N . VAL A 1 124 ? 13.944 -2.987 -5.139 1.00 95.81 124 VAL A N 1
ATOM 943 C CA . VAL A 1 124 ? 13.251 -4.207 -5.590 1.00 95.81 124 VAL A CA 1
ATOM 944 C C . VAL A 1 124 ? 11.985 -3.859 -6.377 1.00 95.81 124 VAL A C 1
ATOM 946 O O . VAL A 1 124 ? 11.779 -4.417 -7.454 1.00 95.81 124 VAL A O 1
ATOM 949 N N . SER A 1 125 ? 11.173 -2.925 -5.879 1.00 95.56 125 SER A N 1
ATOM 950 C CA . SER A 1 125 ? 9.905 -2.537 -6.504 1.00 95.56 125 SER A CA 1
ATOM 951 C C . SER A 1 125 ? 10.110 -1.886 -7.869 1.00 95.56 125 SER A C 1
ATOM 953 O O . SER A 1 125 ? 9.452 -2.267 -8.832 1.00 95.56 125 SER A O 1
ATOM 955 N N . GLU A 1 126 ? 11.079 -0.980 -8.014 1.00 93.25 126 GLU A N 1
ATOM 956 C CA . GLU A 1 126 ? 11.354 -0.324 -9.298 1.00 93.25 126 GLU A CA 1
ATOM 957 C C . GLU A 1 126 ? 11.919 -1.291 -10.346 1.00 93.25 126 GLU A C 1
ATOM 959 O O . GLU A 1 126 ? 11.562 -1.204 -11.524 1.00 93.25 126 GLU A O 1
ATOM 964 N N . ARG A 1 127 ? 12.762 -2.254 -9.938 1.00 92.31 127 ARG A N 1
ATOM 965 C CA . ARG A 1 127 ? 13.200 -3.335 -10.839 1.00 92.31 127 ARG A CA 1
ATOM 966 C C . ARG A 1 127 ? 12.015 -4.163 -11.324 1.00 92.31 127 ARG A C 1
ATOM 968 O O . ARG A 1 127 ? 11.910 -4.425 -12.519 1.00 92.31 127 ARG A O 1
ATOM 975 N N . PHE A 1 128 ? 11.125 -4.537 -10.412 1.00 92.31 128 PHE A N 1
ATOM 976 C CA . PHE A 1 128 ? 9.944 -5.328 -10.736 1.00 92.31 128 PHE A CA 1
ATOM 977 C C . PHE A 1 128 ? 8.947 -4.553 -11.619 1.00 92.31 128 PHE A C 1
ATOM 979 O O . PHE A 1 128 ? 8.414 -5.074 -12.595 1.00 92.31 128 PHE A O 1
ATOM 986 N N . ARG A 1 129 ? 8.747 -3.260 -11.351 1.00 86.25 129 ARG A N 1
ATOM 987 C CA . ARG A 1 129 ? 7.921 -2.363 -12.173 1.00 86.25 129 ARG A CA 1
ATOM 988 C C . ARG A 1 129 ? 8.405 -2.323 -13.624 1.00 86.25 129 ARG A C 1
ATOM 990 O O . ARG A 1 129 ? 7.583 -2.413 -14.533 1.00 86.25 129 ARG A O 1
ATOM 997 N N . LYS A 1 130 ? 9.723 -2.245 -13.845 1.00 86.12 130 LYS A N 1
ATOM 998 C CA . LYS A 1 130 ? 10.331 -2.300 -15.187 1.00 86.12 130 LYS A CA 1
ATOM 999 C C . LYS A 1 130 ? 10.105 -3.648 -15.873 1.00 86.12 130 LYS A C 1
ATOM 1001 O O . LYS A 1 130 ? 9.807 -3.661 -17.063 1.00 86.12 130 LYS A O 1
ATOM 1006 N N . SER A 1 131 ? 10.191 -4.767 -15.147 1.00 84.38 131 SER A N 1
ATOM 1007 C CA . SER A 1 131 ? 9.956 -6.089 -15.744 1.00 84.38 131 SER A CA 1
ATOM 1008 C C . SER A 1 131 ? 8.494 -6.325 -16.129 1.00 84.38 131 SER A C 1
ATOM 1010 O O . SER A 1 131 ? 8.244 -7.015 -17.109 1.00 84.38 131 SER A O 1
ATOM 1012 N N . VAL A 1 132 ? 7.535 -5.743 -15.399 1.00 79.69 132 VAL A N 1
ATOM 1013 C CA . VAL A 1 132 ? 6.097 -5.907 -15.688 1.00 79.69 132 VAL A CA 1
ATOM 1014 C C . VAL A 1 132 ? 5.575 -4.893 -16.714 1.00 79.69 132 VAL A C 1
ATOM 1016 O O . VAL A 1 132 ? 4.709 -5.234 -17.515 1.00 79.69 132 VAL A O 1
ATOM 1019 N N . ARG A 1 133 ? 6.069 -3.645 -16.706 1.00 72.62 133 ARG A N 1
ATOM 1020 C CA . ARG A 1 133 ? 5.547 -2.552 -17.557 1.00 72.62 133 ARG A CA 1
ATOM 1021 C C . ARG A 1 133 ? 6.420 -2.191 -18.769 1.00 72.62 133 ARG A C 1
ATOM 1023 O O . ARG A 1 133 ? 6.011 -1.342 -19.557 1.00 72.62 133 ARG A O 1
ATOM 1030 N N . GLY A 1 134 ? 7.610 -2.773 -18.931 1.00 67.25 134 GLY A N 1
ATOM 1031 C CA . GLY A 1 134 ? 8.563 -2.348 -19.968 1.00 67.25 134 GLY A CA 1
ATOM 1032 C C . GLY A 1 134 ? 9.061 -0.906 -19.754 1.00 67.25 134 GLY A C 1
ATOM 1033 O O . GLY A 1 134 ? 9.151 -0.442 -18.615 1.00 67.25 134 GLY A O 1
ATOM 1034 N N . GLU A 1 135 ? 9.367 -0.167 -20.831 1.00 54.62 135 GLU A N 1
ATOM 1035 C CA . GLU A 1 135 ? 9.923 1.206 -20.757 1.00 54.62 135 GLU A CA 1
ATOM 1036 C C . GLU A 1 135 ? 8.997 2.225 -20.063 1.00 54.62 135 GLU A C 1
ATOM 1038 O O . GLU A 1 135 ? 9.469 3.171 -19.427 1.00 54.62 135 GLU A O 1
ATOM 1043 N N . ALA A 1 136 ? 7.679 2.002 -20.089 1.00 61.09 136 ALA A N 1
ATOM 1044 C CA . ALA A 1 136 ? 6.708 2.845 -19.389 1.00 61.09 136 ALA A CA 1
ATOM 1045 C C . ALA A 1 136 ? 6.837 2.765 -17.854 1.00 61.09 136 ALA A C 1
ATOM 1047 O O . ALA A 1 136 ? 6.375 3.657 -17.149 1.00 61.09 136 ALA A O 1
ATOM 1048 N N . GLY A 1 137 ? 7.499 1.731 -17.317 1.00 58.06 137 GLY A N 1
ATOM 1049 C CA . GLY A 1 137 ? 7.771 1.601 -15.883 1.00 58.06 137 GLY A CA 1
ATOM 1050 C C . GLY A 1 137 ? 8.767 2.632 -15.335 1.00 58.06 137 GLY A C 1
ATOM 1051 O O . GLY A 1 137 ? 8.832 2.805 -14.120 1.00 58.06 137 GLY A O 1
ATOM 1052 N N . SER A 1 138 ? 9.518 3.310 -16.213 1.00 57.34 138 SER A N 1
ATOM 1053 C CA . SER A 1 138 ? 10.472 4.383 -15.872 1.00 57.34 138 SER A CA 1
ATOM 1054 C C . SER A 1 138 ? 9.876 5.793 -15.905 1.00 57.34 138 SER A C 1
ATOM 1056 O O . SER A 1 138 ? 10.538 6.734 -15.472 1.00 57.34 138 SER A O 1
ATOM 1058 N N . LEU A 1 139 ? 8.662 5.955 -16.433 1.00 56.19 139 LEU A N 1
ATOM 1059 C CA . LEU A 1 139 ? 7.978 7.242 -16.503 1.00 56.19 139 LEU A CA 1
ATOM 1060 C C . LEU A 1 139 ? 7.056 7.370 -15.285 1.00 56.19 139 LEU A C 1
ATOM 1062 O O . LEU A 1 139 ? 6.000 6.743 -15.238 1.00 56.19 139 LEU A O 1
ATOM 1066 N N . GLY A 1 140 ? 7.465 8.183 -14.307 1.00 50.03 140 GLY A N 1
ATOM 1067 C CA . GLY A 1 140 ? 6.688 8.454 -13.091 1.00 50.03 140 GLY A CA 1
ATOM 1068 C C . GLY A 1 140 ? 6.923 7.451 -11.977 1.00 50.03 140 GLY A C 1
ATOM 1069 O O . GLY A 1 140 ? 6.403 6.311 -12.038 1.00 50.03 140 GLY A O 1
#

Foldseek 3Di:
DVPVVPDPDQALVNLLVVVVVVCVVVVHFLQLDEDEDAELRCLNVLQVSVVRNAAQEHELHALSSLVSGFKYWYALDCVVVVVLVVLCVVPRPVSSVVVLVPDDDPPRNIHTDDPVCSVVSNVVSLVSLCVNPPPVSPPD

Secondary structure (DSSP, 8-state):
-TTSSS-----HHHHHHHHHHHHHHHT--GGG-EEEE-SGGGHHHHHHHHHTTSEEEEES--HHHHTT-SEEEE-SSSHHHHHHHHHHHHHHHHHHHHHHHT---SSSEEEE--TTTHHHHHHHHHHHHHHHHGGGGG--

pLDDT: mean 89.94, std 15.15, range [43.0, 98.75]

Sequence (140 aa):
GRMLEEVNPVGGREKVNAIKDSLKRSNSSPQDAIYVGDSITDREALSFIKENGGLAVSFNGNRYAIEKAEVVCISENTAPISTLANAFSQGGKGKVMELVRNWKEKLPLLELVSENNIERLVSVSERFRKSVRGEAGSLG

Radius of gyration: 15.69 Å; chains: 1; bounding box: 37×45×39 Å